Protein AF-A0A8J8D9S6-F1 (afdb_monomer)

Radius of gyration: 17.77 Å; Cα contacts (8 Å, |Δi|>4): 39; chains: 1; bounding box: 31×24×52 Å

Mean predicted aligned error: 3.72 Å

Sequence (66 aa):
MIVNLSKEHSLLTNWIAELRDITIQGDRLRFRRNLERIGEIAAYEISKQLTWKDVETQTPLGIHNS

Foldseek 3Di:
DDDDPVPDDDPLVVLVVLCVDPVRVVPVVSNVVSVVVNVVVVVVVVVVPDDDDWDFDQDPVGTDTD

Secondary structure (DSSP, 8-state):
----TTSS-SHHHHHHHHHH-TTTTT-HHHHHHHHHHHHHHHHHHHHTTS-----EEEETTEEEE-

Solvent-accessible surface area (backbone atoms only — not comparable to full-atom values): 4151 Å² total; per-residue (Å²): 137,88,83,69,87,68,77,58,92,50,73,63,47,52,40,55,48,43,61,66,34,82,85,50,36,74,42,61,68,58,39,51,51,38,52,52,54,50,49,51,53,53,50,54,63,52,53,75,74,52,91,80,72,79,41,83,39,84,50,101,90,46,79,40,81,79

Structu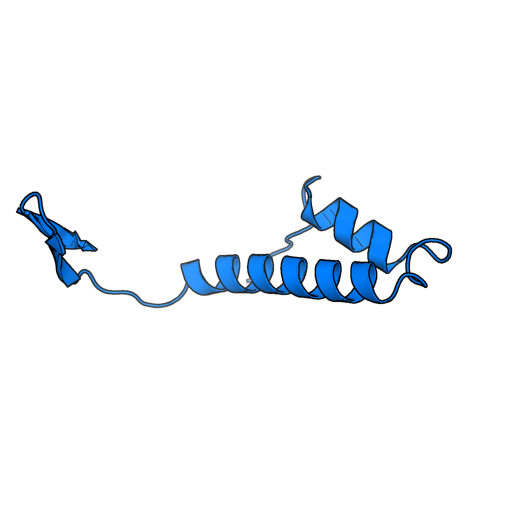re (mmCIF, N/CA/C/O backbone):
data_AF-A0A8J8D9S6-F1
#
_entry.id   AF-A0A8J8D9S6-F1
#
loop_
_atom_site.group_PDB
_atom_site.id
_atom_site.type_symbol
_atom_site.label_atom_id
_atom_site.label_alt_id
_atom_site.label_comp_id
_atom_site.label_asym_id
_atom_site.label_entity_id
_atom_site.label_seq_id
_atom_site.pdbx_PDB_ins_code
_atom_site.Cartn_x
_ato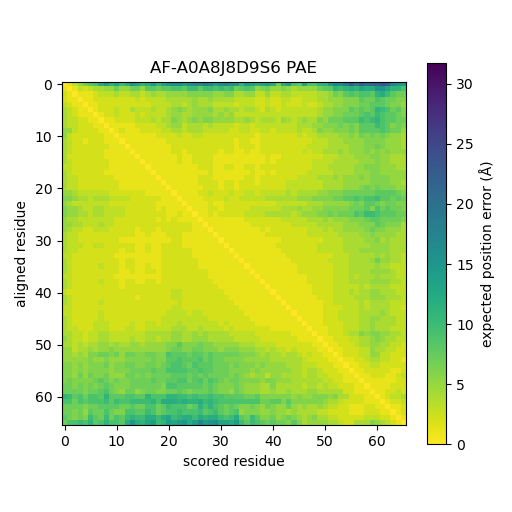m_site.Cartn_y
_atom_site.Cartn_z
_atom_site.occupancy
_atom_site.B_iso_or_equiv
_atom_site.auth_seq_id
_atom_site.auth_comp_id
_atom_site.auth_asym_id
_atom_site.auth_atom_id
_atom_site.pdbx_PDB_model_num
ATOM 1 N N . MET A 1 1 ? -17.243 11.476 -4.478 1.00 73.12 1 MET A N 1
ATOM 2 C CA . MET A 1 1 ? -16.070 12.379 -4.444 1.00 73.12 1 MET A CA 1
ATOM 3 C C . MET A 1 1 ? -14.883 11.623 -5.017 1.00 73.12 1 MET A C 1
ATOM 5 O O . MET A 1 1 ? -14.726 10.461 -4.674 1.00 73.12 1 MET A O 1
ATOM 9 N N . ILE A 1 2 ? -14.108 12.226 -5.920 1.00 82.00 2 ILE A N 1
ATOM 10 C CA . ILE A 1 2 ? -12.925 11.584 -6.518 1.00 82.00 2 ILE A CA 1
ATOM 11 C C . ILE A 1 2 ? -11.707 11.941 -5.662 1.00 82.00 2 ILE A C 1
ATOM 13 O O . ILE A 1 2 ? -11.481 13.120 -5.394 1.00 82.00 2 ILE A O 1
ATOM 17 N N . VAL A 1 3 ? -10.931 10.939 -5.246 1.00 88.88 3 VAL A N 1
ATOM 18 C CA . VAL A 1 3 ? -9.662 11.131 -4.528 1.00 88.88 3 VAL A CA 1
ATOM 19 C C . VAL A 1 3 ? -8.514 10.896 -5.505 1.00 88.88 3 VAL A C 1
ATOM 21 O O . VAL A 1 3 ? -8.383 9.809 -6.062 1.00 88.88 3 VAL A O 1
ATOM 24 N N . ASN A 1 4 ? -7.688 11.920 -5.730 1.00 92.12 4 ASN A N 1
ATOM 25 C CA . ASN A 1 4 ? -6.493 11.814 -6.566 1.00 92.12 4 ASN A CA 1
ATOM 26 C C . ASN A 1 4 ? -5.249 11.627 -5.684 1.00 92.12 4 ASN A C 1
ATOM 28 O O . ASN A 1 4 ? -4.729 12.595 -5.131 1.00 92.12 4 ASN A O 1
ATOM 32 N N . LEU A 1 5 ? -4.768 10.385 -5.590 1.00 92.12 5 LEU A N 1
ATOM 33 C CA . LEU A 1 5 ? -3.589 10.017 -4.794 1.00 92.12 5 LEU A CA 1
ATOM 34 C C . LEU A 1 5 ? -2.266 10.530 -5.383 1.00 92.12 5 LEU A C 1
ATOM 36 O O . LEU A 1 5 ? -1.266 10.584 -4.676 1.00 92.12 5 LEU A O 1
ATOM 40 N N . SER A 1 6 ? -2.248 10.920 -6.660 1.00 91.62 6 SER A N 1
ATOM 41 C CA . SER A 1 6 ? -1.062 11.439 -7.350 1.00 91.62 6 SER A CA 1
ATOM 42 C C . SER A 1 6 ? -1.098 12.958 -7.531 1.00 91.62 6 SER A C 1
ATOM 44 O O . SER A 1 6 ? -0.476 13.473 -8.457 1.00 91.62 6 SER A O 1
ATOM 46 N N . LYS A 1 7 ? -1.879 13.679 -6.715 1.00 94.06 7 LYS A N 1
ATOM 47 C CA . LYS A 1 7 ? -1.969 15.144 -6.795 1.00 94.06 7 LYS A CA 1
ATOM 48 C C . LYS A 1 7 ? -0.650 15.823 -6.407 1.00 94.06 7 LYS A C 1
ATOM 50 O O . LYS A 1 7 ? -0.263 16.786 -7.053 1.00 94.06 7 LYS A O 1
ATOM 55 N N . GLU A 1 8 ? 0.021 15.293 -5.389 1.00 93.50 8 GLU A N 1
ATOM 56 C CA . GLU A 1 8 ? 1.314 15.772 -4.892 1.00 93.50 8 GLU A CA 1
ATOM 57 C C . GLU A 1 8 ? 2.382 14.683 -5.068 1.00 93.50 8 GLU A C 1
ATOM 59 O O . GLU A 1 8 ? 2.069 13.485 -5.103 1.00 93.50 8 GLU A O 1
ATOM 64 N N . HIS A 1 9 ? 3.652 15.087 -5.163 1.00 94.31 9 HIS A N 1
ATOM 65 C CA . HIS A 1 9 ? 4.767 14.141 -5.254 1.00 94.31 9 HIS A CA 1
ATOM 66 C C . HIS A 1 9 ? 4.898 13.312 -3.968 1.00 94.31 9 HIS A C 1
ATOM 68 O O . HIS A 1 9 ? 4.812 13.828 -2.855 1.00 94.31 9 HIS A O 1
ATOM 74 N N . SER A 1 10 ? 5.085 12.003 -4.132 1.00 95.44 10 SER A N 1
ATOM 75 C CA . SER A 1 10 ? 5.234 11.037 -3.040 1.00 95.44 10 SER A CA 1
ATOM 76 C C . SER A 1 10 ? 5.849 9.719 -3.530 1.00 95.44 10 SER A C 1
ATOM 78 O O . SER A 1 10 ? 6.078 9.519 -4.728 1.00 95.44 10 SER A O 1
ATOM 80 N N . LEU A 1 11 ? 6.051 8.763 -2.614 1.00 95.50 11 LEU A N 1
ATOM 81 C CA . LEU A 1 11 ? 6.474 7.400 -2.962 1.00 95.50 11 LEU A CA 1
ATOM 82 C C . LEU A 1 11 ? 5.541 6.743 -3.991 1.00 95.50 11 LEU A C 1
ATOM 84 O O . LEU A 1 11 ? 6.021 6.094 -4.918 1.00 95.50 11 LEU A O 1
ATOM 88 N N . LEU A 1 12 ? 4.228 6.980 -3.884 1.00 96.88 12 LEU A N 1
ATOM 89 C CA . LEU A 1 12 ? 3.235 6.460 -4.824 1.00 96.88 12 LEU A CA 1
ATOM 90 C C . LEU A 1 12 ? 3.502 6.955 -6.249 1.00 96.88 12 LEU A C 1
ATOM 92 O O . LEU A 1 12 ? 3.452 6.167 -7.191 1.00 96.88 12 LEU A O 1
ATOM 96 N N . THR A 1 13 ? 3.850 8.234 -6.419 1.00 96.94 13 THR A N 1
ATOM 97 C CA . THR A 1 13 ? 4.157 8.779 -7.751 1.00 96.94 13 THR A CA 1
ATOM 98 C C . THR A 1 13 ? 5.422 8.170 -8.360 1.00 96.94 13 THR A C 1
ATOM 100 O O . THR A 1 13 ? 5.446 7.926 -9.566 1.00 96.94 13 THR A O 1
ATOM 103 N N . ASN A 1 14 ? 6.422 7.822 -7.540 1.00 96.75 14 ASN A N 1
ATOM 104 C CA . ASN A 1 14 ? 7.624 7.122 -8.002 1.00 96.75 14 ASN A CA 1
ATOM 105 C C . ASN A 1 14 ? 7.305 5.683 -8.436 1.00 96.75 14 ASN A C 1
ATOM 107 O O . ASN A 1 14 ? 7.702 5.268 -9.520 1.00 96.75 14 ASN A O 1
ATOM 111 N N . TRP A 1 15 ? 6.533 4.932 -7.646 1.00 97.69 15 TRP A N 1
ATOM 112 C CA . TRP A 1 15 ? 6.142 3.563 -8.011 1.00 97.69 15 TRP A CA 1
ATOM 113 C C . TRP A 1 15 ? 5.285 3.527 -9.274 1.00 97.69 15 TRP A C 1
ATOM 115 O O . TRP A 1 15 ? 5.469 2.656 -10.120 1.00 97.69 15 TRP A O 1
ATOM 125 N N . ILE A 1 16 ? 4.388 4.501 -9.441 1.00 97.06 16 ILE A N 1
ATOM 126 C CA . ILE A 1 16 ? 3.612 4.665 -10.670 1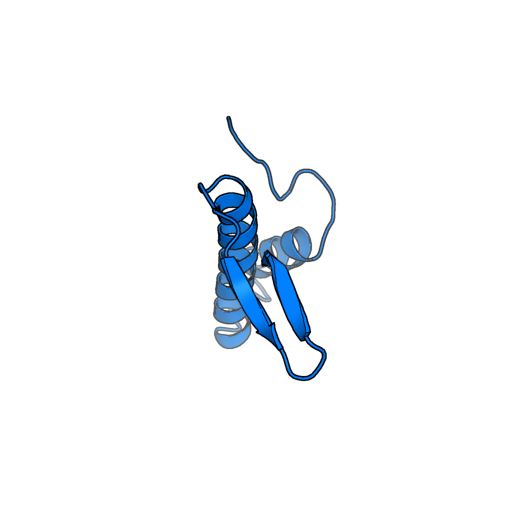.00 97.06 16 ILE A CA 1
ATOM 127 C C . ILE A 1 16 ? 4.525 4.954 -11.870 1.00 97.06 16 ILE A C 1
ATOM 129 O O . ILE A 1 16 ? 4.275 4.427 -12.954 1.00 97.06 16 ILE A O 1
ATOM 133 N N . ALA A 1 17 ? 5.565 5.776 -11.703 1.00 97.31 17 ALA A N 1
ATOM 134 C CA . ALA A 1 17 ? 6.537 6.027 -12.764 1.00 97.31 17 ALA A CA 1
ATOM 135 C C . ALA A 1 17 ? 7.291 4.741 -13.145 1.00 97.31 17 ALA A C 1
ATOM 137 O O . ALA A 1 17 ? 7.370 4.412 -14.324 1.00 97.31 17 ALA A O 1
ATOM 138 N N . GLU A 1 18 ? 7.742 3.959 -12.161 1.00 97.94 18 GLU A N 1
ATOM 139 C CA . GLU A 1 18 ? 8.422 2.675 -12.389 1.00 97.94 18 GLU A CA 1
ATOM 140 C C . GLU A 1 18 ? 7.534 1.631 -13.087 1.00 97.94 18 GLU A C 1
ATOM 142 O O . GLU A 1 18 ? 8.032 0.848 -13.891 1.00 97.94 18 GLU A O 1
ATOM 147 N N . LEU A 1 19 ? 6.220 1.624 -12.823 1.00 97.31 19 LEU A N 1
ATOM 148 C CA . LEU A 1 19 ? 5.269 0.762 -13.541 1.00 97.31 19 LEU A CA 1
ATOM 149 C C . LEU A 1 19 ? 5.105 1.147 -15.020 1.00 97.31 19 LEU A C 1
ATOM 151 O O . LEU A 1 19 ? 4.654 0.319 -15.807 1.00 97.31 19 LEU A O 1
ATOM 155 N N . ARG A 1 20 ? 5.418 2.395 -15.393 1.00 96.88 20 ARG A N 1
ATOM 156 C CA . ARG A 1 20 ? 5.269 2.924 -16.761 1.00 96.88 20 ARG A CA 1
ATOM 157 C C . ARG A 1 20 ? 6.577 2.942 -17.549 1.00 96.88 20 ARG A C 1
ATOM 159 O O . ARG A 1 20 ? 6.539 3.027 -18.774 1.00 96.88 20 ARG A O 1
ATOM 166 N N . ASP A 1 21 ? 7.716 2.901 -16.868 1.00 98.25 21 ASP A N 1
ATOM 167 C CA . ASP A 1 21 ? 9.033 2.939 -17.495 1.00 98.25 21 ASP A CA 1
ATOM 168 C C . ASP A 1 21 ? 9.332 1.615 -18.218 1.00 98.25 21 ASP A C 1
ATOM 170 O O . ASP A 1 21 ? 9.371 0.550 -17.601 1.00 98.25 21 ASP A O 1
ATOM 174 N N . ILE A 1 22 ? 9.584 1.679 -19.532 1.00 97.38 22 ILE A N 1
ATOM 175 C CA . ILE A 1 22 ? 9.813 0.502 -20.385 1.00 97.38 22 ILE A CA 1
ATOM 176 C C . ILE A 1 22 ? 11.052 -0.313 -20.000 1.00 97.38 22 ILE A C 1
ATOM 178 O O . ILE A 1 22 ? 11.093 -1.518 -20.243 1.00 97.38 22 ILE A O 1
ATOM 182 N N . THR A 1 23 ? 12.043 0.332 -19.389 1.00 97.62 23 THR A N 1
ATOM 183 C CA . THR A 1 23 ? 13.295 -0.297 -18.965 1.00 97.62 23 THR A CA 1
ATOM 184 C C . THR A 1 23 ? 13.159 -0.977 -17.605 1.00 97.62 23 THR A C 1
ATOM 186 O O . THR A 1 23 ? 13.803 -1.996 -17.362 1.00 97.62 23 THR A O 1
ATOM 189 N N . ILE A 1 24 ? 12.285 -0.456 -16.735 1.00 97.25 24 ILE A N 1
ATOM 190 C CA . ILE A 1 24 ? 12.100 -0.948 -15.364 1.00 97.25 2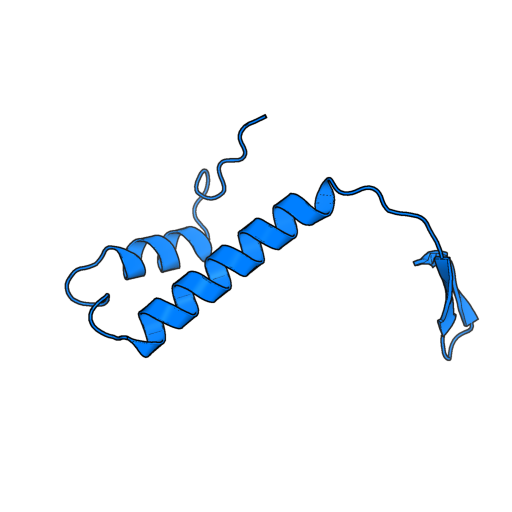4 ILE A CA 1
ATOM 191 C C . ILE A 1 24 ? 10.953 -1.958 -15.272 1.00 97.25 24 ILE A C 1
ATOM 193 O O . ILE A 1 24 ? 11.088 -2.958 -14.567 1.00 97.25 24 ILE A O 1
ATOM 197 N N . GLN A 1 25 ? 9.847 -1.754 -15.996 1.00 94.56 25 GLN A N 1
ATOM 198 C CA . GLN A 1 25 ? 8.642 -2.589 -15.883 1.00 94.56 25 GLN A CA 1
ATOM 199 C C . GLN A 1 25 ? 8.882 -4.079 -16.192 1.00 94.56 25 GLN A C 1
ATOM 201 O O . GLN A 1 25 ? 8.111 -4.935 -15.759 1.00 94.56 25 GLN A O 1
ATOM 206 N N . GLY A 1 26 ? 9.955 -4.403 -16.926 1.00 97.00 26 GLY A N 1
ATOM 207 C CA . GLY A 1 26 ? 10.369 -5.781 -17.206 1.00 97.00 26 GLY A CA 1
ATOM 208 C C . GLY A 1 26 ? 10.823 -6.561 -15.964 1.00 97.00 26 GLY A C 1
ATOM 209 O O . GLY A 1 26 ? 10.764 -7.795 -15.959 1.00 97.00 26 GLY A O 1
ATOM 210 N N . ASP A 1 27 ? 11.223 -5.873 -14.889 1.00 98.19 27 ASP A N 1
ATOM 211 C CA . ASP A 1 27 ? 11.494 -6.477 -13.582 1.00 98.19 27 ASP A CA 1
ATOM 212 C C . ASP A 1 27 ? 10.171 -6.905 -12.923 1.00 98.19 27 ASP A C 1
ATOM 214 O O . ASP A 1 27 ? 9.493 -6.146 -12.226 1.00 98.19 27 ASP A O 1
ATOM 218 N N . ARG A 1 28 ? 9.801 -8.173 -13.141 1.00 97.69 28 ARG A N 1
ATOM 219 C CA . ARG A 1 28 ? 8.534 -8.757 -12.672 1.00 97.69 28 ARG A CA 1
ATOM 220 C C . ARG A 1 28 ? 8.350 -8.703 -11.157 1.00 97.69 28 ARG A C 1
ATOM 222 O O . ARG A 1 28 ? 7.210 -8.677 -10.691 1.00 97.69 28 ARG A O 1
ATOM 229 N N . LEU A 1 29 ? 9.428 -8.776 -10.371 1.00 97.75 29 LEU A N 1
ATOM 230 C CA . LEU A 1 29 ? 9.315 -8.716 -8.912 1.00 97.75 29 LEU A CA 1
ATOM 231 C C . LEU A 1 29 ? 8.993 -7.289 -8.479 1.00 97.75 29 LEU A C 1
ATOM 233 O O . LEU A 1 29 ? 8.088 -7.086 -7.670 1.00 97.75 29 LEU A O 1
ATOM 237 N N . ARG A 1 30 ? 9.705 -6.313 -9.043 1.00 97.69 30 ARG A N 1
ATOM 238 C CA . ARG A 1 30 ? 9.468 -4.896 -8.771 1.00 97.69 30 ARG A CA 1
ATOM 239 C C . ARG A 1 30 ? 8.087 -4.448 -9.230 1.00 97.69 30 ARG A C 1
ATOM 241 O O . ARG A 1 30 ? 7.387 -3.810 -8.453 1.00 97.69 30 ARG A O 1
ATOM 248 N N . PHE A 1 31 ? 7.661 -4.852 -10.427 1.00 98.31 31 PHE A N 1
ATOM 249 C CA . PHE A 1 31 ? 6.332 -4.541 -10.955 1.00 98.31 31 PHE A CA 1
ATOM 250 C C . PHE A 1 31 ? 5.218 -5.007 -10.007 1.00 98.31 31 PHE A C 1
ATOM 252 O O . PHE A 1 31 ? 4.358 -4.217 -9.619 1.00 98.31 31 PHE A O 1
ATOM 259 N N . ARG A 1 32 ? 5.270 -6.271 -9.555 1.00 98.38 32 ARG A N 1
ATOM 260 C CA . ARG A 1 32 ? 4.282 -6.812 -8.605 1.00 98.38 32 ARG A CA 1
ATOM 261 C C . ARG A 1 32 ? 4.300 -6.075 -7.268 1.00 98.38 32 ARG A C 1
ATOM 263 O O . ARG A 1 32 ? 3.247 -5.660 -6.804 1.00 98.38 32 ARG A O 1
ATOM 270 N N . ARG A 1 33 ? 5.486 -5.833 -6.702 1.00 98.19 33 ARG A N 1
ATOM 271 C CA . ARG A 1 33 ? 5.624 -5.100 -5.432 1.00 98.19 33 ARG A CA 1
ATOM 272 C C . ARG A 1 33 ? 5.098 -3.670 -5.518 1.00 98.19 33 ARG A C 1
ATOM 274 O O . ARG A 1 33 ? 4.474 -3.193 -4.579 1.00 98.19 33 ARG A O 1
ATOM 281 N N . ASN A 1 34 ? 5.350 -2.973 -6.623 1.00 98.19 34 ASN A N 1
ATOM 282 C CA . ASN A 1 34 ? 4.852 -1.614 -6.815 1.00 98.19 34 ASN A CA 1
ATOM 283 C C . ASN A 1 34 ? 3.325 -1.597 -6.937 1.00 98.19 34 ASN A C 1
ATOM 285 O O . ASN A 1 34 ? 2.689 -0.738 -6.331 1.00 98.19 34 ASN A O 1
ATOM 289 N N . LEU A 1 35 ? 2.730 -2.566 -7.641 1.00 97.75 35 LEU A N 1
ATOM 290 C CA . LEU A 1 35 ? 1.274 -2.734 -7.677 1.00 97.75 35 LEU A CA 1
ATOM 291 C C . LEU A 1 35 ? 0.682 -3.006 -6.289 1.00 97.75 35 LEU A C 1
ATOM 293 O O . LEU A 1 35 ? -0.284 -2.347 -5.915 1.00 97.75 35 LEU A O 1
ATOM 297 N N . GLU A 1 36 ? 1.269 -3.930 -5.526 1.00 98.38 36 GLU A N 1
ATOM 298 C CA . GLU A 1 36 ? 0.837 -4.261 -4.160 1.00 98.38 36 GLU A CA 1
ATOM 299 C C . GLU A 1 36 ? 0.845 -3.015 -3.265 1.00 98.38 36 GLU A C 1
ATOM 301 O O . GLU A 1 36 ? -0.182 -2.656 -2.696 1.00 98.38 36 GLU A O 1
ATOM 306 N N . ARG A 1 37 ? 1.961 -2.277 -3.239 1.00 97.81 37 ARG A N 1
ATOM 307 C CA . ARG A 1 37 ? 2.106 -1.051 -2.438 1.00 97.81 37 ARG A CA 1
ATOM 308 C C . ARG A 1 37 ? 1.118 0.048 -2.828 1.00 97.81 37 ARG A C 1
ATOM 310 O O . ARG A 1 37 ? 0.587 0.742 -1.965 1.00 97.81 37 ARG A O 1
ATOM 317 N N . ILE A 1 38 ? 0.873 0.235 -4.127 1.00 97.44 38 ILE A N 1
ATOM 318 C CA . ILE A 1 38 ? -0.132 1.199 -4.600 1.00 97.44 38 ILE A CA 1
ATOM 319 C C . ILE A 1 38 ? -1.529 0.766 -4.136 1.00 97.44 38 ILE A C 1
ATOM 321 O O . ILE A 1 38 ? -2.304 1.607 -3.679 1.00 97.44 38 ILE A O 1
ATOM 325 N N . GLY A 1 39 ? -1.834 -0.532 -4.217 1.00 97.31 39 GLY A N 1
ATOM 326 C CA . GLY A 1 39 ? -3.085 -1.106 -3.728 1.00 97.31 39 GLY A CA 1
ATOM 327 C C . GLY A 1 39 ? -3.283 -0.902 -2.225 1.00 97.31 39 GLY A C 1
ATOM 328 O O . GLY A 1 39 ? -4.359 -0.479 -1.813 1.00 97.31 39 GLY A O 1
ATOM 329 N N . GLU A 1 40 ? -2.244 -1.122 -1.419 1.00 97.75 40 GLU A N 1
ATOM 330 C CA . GLU A 1 40 ? -2.264 -0.890 0.032 1.00 97.75 40 GLU A CA 1
ATOM 331 C C . GLU A 1 40 ? -2.567 0.574 0.376 1.00 97.75 40 GLU A C 1
ATOM 333 O O . GLU A 1 40 ? -3.436 0.841 1.206 1.00 97.75 40 GLU A O 1
ATOM 338 N N . ILE A 1 41 ? -1.915 1.532 -0.297 1.00 95.81 41 ILE A N 1
ATOM 339 C CA . ILE A 1 41 ? -2.184 2.963 -0.081 1.00 95.81 41 ILE A CA 1
ATOM 340 C C . ILE A 1 41 ? -3.625 3.309 -0.463 1.00 95.81 41 ILE A C 1
ATOM 342 O O . ILE A 1 41 ? -4.313 4.007 0.283 1.00 95.81 41 ILE A O 1
ATOM 346 N N . ALA A 1 42 ? -4.101 2.817 -1.608 1.00 95.06 42 ALA A N 1
ATOM 347 C CA . ALA A 1 42 ? -5.475 3.058 -2.031 1.00 95.06 42 ALA A CA 1
ATOM 348 C C . ALA A 1 42 ? -6.486 2.470 -1.033 1.00 95.06 42 ALA A C 1
ATOM 350 O O . ALA A 1 42 ? -7.449 3.143 -0.668 1.00 95.06 42 ALA A O 1
ATOM 351 N N . ALA A 1 43 ? -6.245 1.249 -0.550 1.00 96.69 43 ALA A N 1
ATOM 352 C CA . ALA A 1 43 ? -7.085 0.596 0.447 1.00 96.69 43 ALA A CA 1
ATOM 353 C C . ALA A 1 43 ? -7.096 1.360 1.779 1.00 96.69 43 ALA A C 1
ATOM 355 O O . ALA A 1 43 ? -8.163 1.529 2.365 1.00 96.69 43 ALA A O 1
ATOM 356 N N . TYR A 1 44 ? -5.946 1.874 2.222 1.00 95.50 44 TYR A N 1
ATOM 357 C CA . TYR A 1 44 ? -5.840 2.692 3.431 1.00 95.50 44 TYR A CA 1
ATOM 358 C C . TYR A 1 44 ? -6.630 4.005 3.325 1.00 95.50 44 TYR A C 1
ATOM 360 O O . TYR A 1 44 ? -7.324 4.399 4.260 1.00 95.50 44 TYR A O 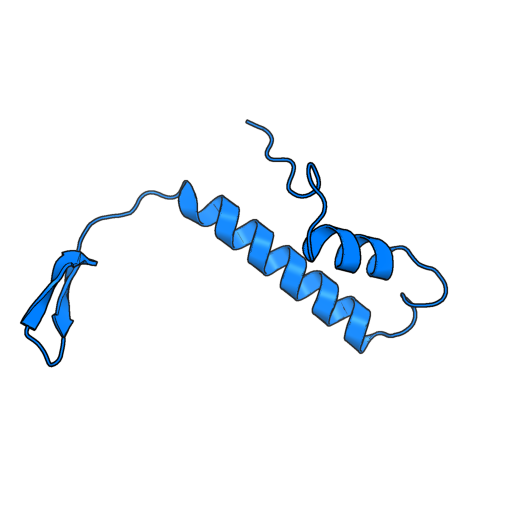1
ATOM 368 N N . GLU A 1 45 ? -6.582 4.688 2.180 1.00 94.44 45 GLU A N 1
ATOM 369 C CA . GLU A 1 45 ? -7.382 5.906 1.994 1.00 94.44 45 GLU A CA 1
ATOM 370 C C . GLU A 1 45 ? -8.887 5.614 1.935 1.00 94.44 45 GLU A C 1
ATOM 372 O O . GLU A 1 45 ? -9.685 6.384 2.470 1.00 94.44 45 GLU A O 1
ATOM 377 N N . ILE A 1 46 ? -9.287 4.476 1.356 1.00 94.44 46 ILE A N 1
ATOM 378 C CA . ILE A 1 46 ? -10.681 4.010 1.398 1.00 94.44 46 ILE A CA 1
ATOM 379 C C . ILE A 1 46 ? -11.095 3.685 2.838 1.00 94.44 46 ILE A C 1
ATOM 381 O O . ILE A 1 46 ? -12.187 4.068 3.262 1.00 94.44 46 ILE A O 1
ATOM 385 N N . SER A 1 47 ? -10.233 3.017 3.614 1.00 96.00 47 SER A N 1
ATOM 386 C CA . SER A 1 47 ? -10.580 2.555 4.960 1.00 96.00 47 SER A CA 1
ATOM 387 C C . SER A 1 47 ? -10.897 3.697 5.923 1.00 96.00 47 SER A C 1
ATOM 389 O O . SER A 1 47 ? -11.728 3.521 6.807 1.00 96.00 47 SER A O 1
ATOM 391 N N . LYS A 1 48 ? -10.313 4.887 5.728 1.00 94.38 48 LYS A N 1
ATOM 392 C CA . LYS A 1 48 ? -10.621 6.091 6.527 1.00 94.38 48 LYS A CA 1
ATOM 393 C C . LYS A 1 48 ? -12.075 6.560 6.419 1.00 94.38 48 LYS A C 1
ATOM 395 O O . LYS A 1 48 ? -12.530 7.311 7.275 1.00 94.38 48 LYS A O 1
ATOM 400 N N . GLN A 1 49 ? -12.785 6.174 5.361 1.00 93.88 49 GLN A N 1
ATOM 401 C CA . GLN A 1 49 ? -14.187 6.547 5.146 1.00 93.88 49 GLN A CA 1
ATOM 402 C C . GLN A 1 49 ? -15.166 5.479 5.641 1.00 93.88 49 GLN A C 1
ATOM 404 O O . GLN A 1 49 ? -16.375 5.709 5.639 1.00 93.88 49 GLN A O 1
ATOM 409 N N . LEU A 1 50 ? -14.667 4.304 6.031 1.00 95.12 50 LEU A N 1
ATOM 410 C CA . LEU A 1 50 ? -15.512 3.225 6.514 1.00 95.12 50 LEU A CA 1
ATOM 411 C C . LEU A 1 50 ? -16.031 3.547 7.913 1.00 95.12 50 LEU A C 1
ATOM 413 O O . LEU A 1 50 ? -15.360 4.178 8.729 1.00 95.12 50 LEU A O 1
ATOM 417 N N . THR A 1 51 ? -17.246 3.086 8.196 1.00 96.81 51 THR A N 1
ATOM 418 C CA . THR A 1 51 ? -17.825 3.183 9.534 1.00 96.81 51 THR A CA 1
ATOM 419 C C . THR A 1 51 ? -17.002 2.357 10.510 1.00 96.81 51 THR A C 1
ATOM 421 O O . THR A 1 51 ? -16.738 1.179 10.262 1.00 96.81 51 THR A O 1
ATOM 424 N N . TRP A 1 52 ? -16.666 2.958 11.638 1.00 94.94 52 TRP A N 1
ATOM 425 C CA . TRP A 1 52 ? -15.951 2.323 12.733 1.00 94.94 52 TRP A CA 1
ATOM 426 C C . TRP A 1 52 ? -16.704 2.581 14.040 1.00 94.94 52 TRP A C 1
ATOM 428 O O . TRP A 1 52 ? -17.662 3.358 14.082 1.00 94.94 52 TRP A O 1
ATOM 438 N N . LYS A 1 53 ? -16.313 1.873 15.093 1.00 96.00 53 LYS A N 1
ATOM 439 C CA . LYS A 1 53 ? -16.844 2.056 16.442 1.00 96.00 53 LYS A CA 1
ATOM 440 C C . LYS A 1 53 ? -15.714 1.855 17.435 1.00 96.00 53 LYS A C 1
ATOM 442 O O . LYS A 1 53 ? -14.888 0.975 17.201 1.00 96.00 53 LYS A O 1
ATOM 447 N N . ASP A 1 54 ? -15.744 2.614 18.521 1.00 96.38 54 ASP A N 1
ATOM 448 C CA . ASP A 1 54 ? -14.826 2.405 19.632 1.00 96.38 54 ASP A CA 1
ATOM 449 C C . ASP A 1 54 ? -15.081 1.043 20.289 1.00 96.38 54 ASP A C 1
ATOM 451 O O . ASP A 1 54 ? -16.231 0.644 20.525 1.00 96.38 54 ASP A O 1
ATOM 455 N N . VAL A 1 55 ? -14.003 0.330 20.594 1.00 96.94 55 VAL A N 1
ATOM 456 C CA . VAL A 1 55 ? -14.022 -0.925 21.342 1.00 96.94 55 VAL A CA 1
ATOM 457 C C . VAL A 1 55 ? -13.023 -0.847 2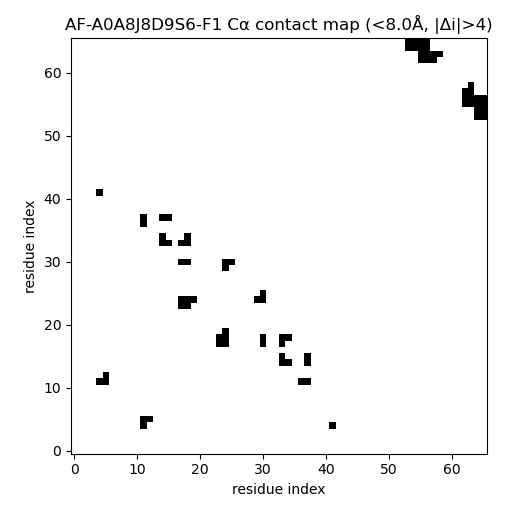2.491 1.00 96.94 55 VAL A C 1
ATOM 459 O O . VAL A 1 55 ? -11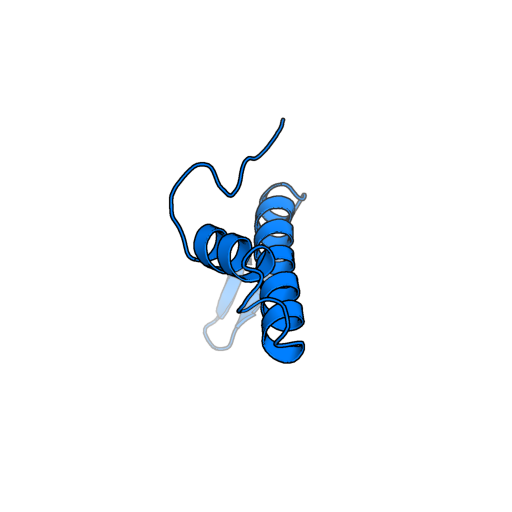.823 -0.651 22.293 1.00 96.94 55 VAL A O 1
ATOM 462 N N . GLU A 1 56 ? -13.521 -1.058 23.708 1.00 97.75 56 GLU A N 1
ATOM 463 C CA . GLU A 1 56 ? -12.678 -1.222 24.890 1.00 97.75 56 GLU A CA 1
ATOM 464 C C . GLU A 1 56 ? -11.819 -2.482 24.749 1.00 97.75 56 GLU A C 1
ATOM 466 O O . GLU A 1 56 ? -12.316 -3.609 24.697 1.00 97.75 56 GLU A O 1
ATOM 471 N N . THR A 1 57 ? -10.507 -2.285 24.691 1.00 96.75 57 THR A N 1
ATOM 472 C CA . THR A 1 57 ? -9.519 -3.342 24.507 1.00 96.75 57 THR A CA 1
ATOM 473 C C . THR A 1 57 ? -8.599 -3.398 25.718 1.00 96.75 57 THR A C 1
ATOM 475 O O . THR A 1 57 ? -7.948 -2.415 26.080 1.00 96.75 57 THR A O 1
ATOM 478 N N . GLN A 1 58 ? -8.525 -4.565 26.357 1.00 97.25 58 GLN A N 1
ATOM 479 C CA . GLN A 1 58 ? -7.602 -4.797 27.463 1.00 97.25 58 GLN A CA 1
ATOM 480 C C . GLN A 1 58 ? -6.165 -4.879 26.933 1.00 97.25 58 GLN A C 1
ATOM 482 O O . GLN A 1 58 ? -5.816 -5.773 26.165 1.00 97.25 58 GLN A O 1
ATOM 487 N N . THR A 1 59 ? -5.314 -3.972 27.398 1.00 96.88 59 THR A N 1
ATOM 488 C CA . THR A 1 59 ? -3.867 -3.967 27.151 1.00 96.88 59 THR A CA 1
ATOM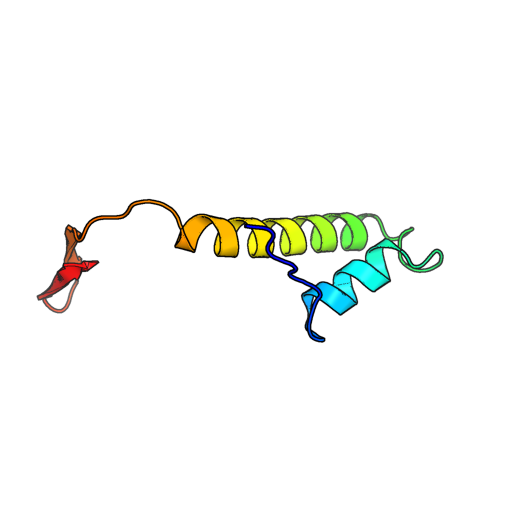 489 C C . THR A 1 59 ? -3.111 -4.349 28.432 1.00 96.88 59 THR A C 1
ATOM 491 O O . THR A 1 59 ? -3.702 -4.340 29.518 1.00 96.88 59 THR A O 1
ATOM 494 N N . PRO A 1 60 ? -1.796 -4.634 28.371 1.00 97.69 60 PRO A N 1
ATOM 495 C CA . PRO A 1 60 ? -0.993 -4.878 29.574 1.00 97.69 60 PRO A CA 1
ATOM 496 C C . PRO A 1 60 ? -0.941 -3.701 30.561 1.00 97.69 60 PRO A C 1
ATOM 498 O O . PRO A 1 60 ? -0.599 -3.903 31.722 1.00 97.69 60 PRO A O 1
ATOM 501 N N . LEU A 1 61 ? -1.263 -2.482 30.113 1.00 96.44 61 LEU A N 1
ATOM 502 C CA . LEU A 1 61 ? -1.205 -1.260 30.922 1.00 96.44 61 LEU A CA 1
ATOM 503 C C . LEU A 1 61 ? -2.591 -0.744 31.352 1.00 96.44 61 LEU A C 1
ATOM 505 O O . LEU A 1 61 ? -2.668 0.272 32.037 1.00 96.44 61 LEU A O 1
ATOM 509 N N . GLY A 1 62 ? -3.679 -1.421 30.968 1.00 95.75 62 GLY A N 1
ATOM 510 C CA . GLY A 1 62 ? -5.052 -1.012 31.284 1.00 95.75 62 GLY A CA 1
ATOM 511 C C . GLY A 1 62 ? -6.019 -1.162 30.108 1.00 95.75 62 GLY A C 1
ATOM 512 O O . GLY A 1 62 ? -5.687 -1.790 29.102 1.00 95.75 62 GLY A O 1
ATOM 513 N N . ILE A 1 63 ? -7.217 -0.587 30.234 1.00 96.75 63 ILE A N 1
ATOM 514 C CA . ILE A 1 63 ? -8.254 -0.594 29.188 1.00 96.75 63 ILE A CA 1
ATOM 515 C C . ILE A 1 63 ? -8.035 0.605 28.252 1.00 96.75 63 ILE A C 1
ATOM 517 O O . ILE A 1 63 ? -7.901 1.735 28.719 1.00 96.75 63 ILE A O 1
ATOM 521 N N . HIS A 1 64 ? -7.982 0.356 26.942 1.00 96.25 64 HIS A N 1
ATOM 522 C CA . HIS A 1 64 ? -7.822 1.368 25.893 1.00 96.25 64 HIS A CA 1
ATOM 523 C C . HIS A 1 64 ? -9.029 1.362 24.948 1.00 96.25 64 HIS A C 1
ATOM 525 O O . HIS A 1 64 ? -9.458 0.294 24.520 1.00 96.25 64 HIS A O 1
ATOM 531 N N . ASN A 1 65 ? -9.535 2.539 24.582 1.00 94.44 65 ASN A N 1
ATOM 532 C CA . ASN A 1 65 ? -10.586 2.677 23.571 1.00 94.44 65 ASN A CA 1
ATOM 533 C C . ASN A 1 65 ? -9.931 2.715 22.190 1.00 94.44 65 ASN A C 1
ATOM 535 O O . ASN A 1 65 ? -9.187 3.654 21.906 1.00 94.44 65 ASN A O 1
ATOM 539 N N . SER A 1 66 ? -10.154 1.659 21.402 1.00 86.19 66 SER A N 1
ATOM 540 C CA . SER A 1 66 ? -9.603 1.470 20.049 1.00 86.19 66 SER A CA 1
ATOM 541 C C . SER A 1 66 ? -10.642 1.696 18.968 1.00 86.19 66 SER A C 1
ATOM 543 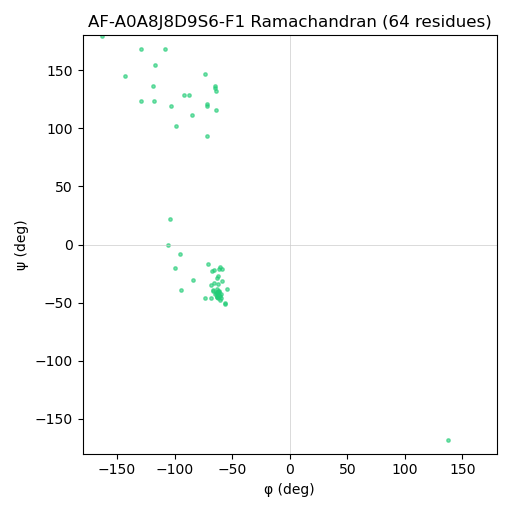O O . SER A 1 66 ? -11.791 1.264 19.206 1.00 86.19 66 SER A O 1
#

Nearest PDB structures (foldseek):
  1o5o-assembly1_B  TM=8.375E-01  e=3.361E-02  Thermotoga maritima
  2ehj-assembly1_A  TM=8.303E-01  e=9.395E-02  Escherichia coli
  7f8f-assembly1_A-2  TM=5.478E-01  e=7.541E+00  Candidatus Odinarchaeum yellowstonii

pLDDT: mean 95.53, std 3.94, range [73.12, 98.38]